Protein AF-A0A6C0EH19-F1 (afdb_monomer_lite)

Sequence (79 aa):
MNLFKHLNPLAFIISFCIGILIVCVKQPVREIRYKHPNPFNAGKEIYRDNDDGCFKYKATRVNCNDYNPKSIKKHPINI

Secondary structure (DSSP, 8-state):
--TTTT--HHHHHHHHHHHHHHHHHHPPP-----PPP-TTTTTT--EE-TTS-EE--------GGGS-TTT-PPSS---

Foldseek 3Di:
DDPCPPDDVVVVVVVVVVVVVVCVVPDDDDDPDDDDDDQVCQQPDWDADPVRDIDGGDDDDDDPVVDDPVVDDDPPPPD

Radius of gyration: 27.06 Å; chains: 1; bounding box: 67×32×55 Å

Structure (mmCIF, N/CA/C/O backbone):
data_AF-A0A6C0EH19-F1
#
_entry.id   AF-A0A6C0EH19-F1
#
loop_
_atom_site.group_PDB
_atom_site.id
_atom_site.type_symbol
_atom_site.label_atom_id
_atom_site.label_alt_id
_atom_site.label_comp_id
_atom_site.label_asym_id
_atom_site.label_entity_id
_atom_site.label_seq_id
_atom_site.pdbx_PDB_ins_code
_atom_site.Cartn_x
_atom_site.Cartn_y
_atom_site.Cartn_z
_atom_site.occupancy
_atom_site.B_iso_or_equiv
_atom_site.auth_seq_id
_atom_site.auth_comp_id
_atom_site.auth_asym_id
_atom_site.auth_atom_id
_atom_site.pdbx_PDB_model_num
ATOM 1 N N . MET A 1 1 ? -36.486 -8.170 26.099 1.00 46.09 1 MET A N 1
ATOM 2 C CA . MET A 1 1 ? -35.322 -7.631 26.837 1.00 46.09 1 MET A CA 1
ATOM 3 C C . MET A 1 1 ? -34.904 -6.332 26.151 1.00 46.09 1 MET A C 1
ATOM 5 O O . MET A 1 1 ? -34.431 -6.394 25.026 1.00 46.09 1 MET A O 1
ATOM 9 N N . ASN A 1 2 ? -35.170 -5.160 26.739 1.00 63.84 2 ASN A N 1
ATOM 10 C CA . ASN A 1 2 ? -34.888 -3.873 26.082 1.00 63.84 2 ASN A CA 1
ATOM 11 C C . ASN A 1 2 ? -33.451 -3.434 26.367 1.00 63.84 2 ASN A C 1
ATOM 13 O O . ASN A 1 2 ? -33.180 -2.845 27.410 1.00 63.84 2 ASN A O 1
ATOM 17 N N . LEU A 1 3 ? -32.555 -3.699 25.417 1.00 67.94 3 LEU A N 1
ATOM 18 C CA . LEU A 1 3 ? -31.130 -3.364 25.499 1.00 67.94 3 LEU A CA 1
ATOM 19 C C . LEU A 1 3 ? -30.870 -1.845 25.604 1.00 67.94 3 LEU A C 1
ATOM 21 O O . LEU A 1 3 ? -29.872 -1.419 26.171 1.00 67.94 3 LEU A O 1
ATOM 25 N N . PHE A 1 4 ? -31.799 -1.019 25.118 1.00 74.44 4 PHE A N 1
ATOM 26 C CA . PHE A 1 4 ? -31.631 0.435 25.008 1.00 74.44 4 PHE A CA 1
ATOM 27 C C . PHE A 1 4 ? -32.210 1.246 26.177 1.00 74.44 4 PHE A C 1
ATOM 29 O O . PHE A 1 4 ? -32.177 2.470 26.137 1.00 74.44 4 PHE A O 1
ATOM 36 N N . LYS A 1 5 ? -32.732 0.607 27.234 1.00 74.00 5 LYS A N 1
ATOM 37 C CA . LYS A 1 5 ? -33.366 1.331 28.358 1.00 74.00 5 LYS A CA 1
ATOM 38 C C . LYS A 1 5 ? -32.395 2.160 29.210 1.00 74.00 5 LYS A C 1
ATOM 40 O O . LYS A 1 5 ? -32.836 3.104 29.854 1.00 74.00 5 LYS A O 1
ATOM 45 N N . HIS A 1 6 ? -31.107 1.819 29.214 1.00 80.19 6 HIS A N 1
ATOM 46 C CA . HIS A 1 6 ? -30.078 2.492 30.022 1.00 80.19 6 HIS A CA 1
ATOM 47 C C . HIS A 1 6 ? -29.027 3.233 29.186 1.00 80.19 6 HIS A C 1
ATOM 49 O O . HIS A 1 6 ? -28.056 3.750 29.732 1.00 80.19 6 HIS A O 1
ATOM 55 N N . LEU A 1 7 ? -29.198 3.285 27.862 1.00 83.50 7 LEU A N 1
ATOM 56 C CA . LEU A 1 7 ? -28.246 3.954 26.988 1.00 83.50 7 LEU A CA 1
ATOM 57 C C . LEU A 1 7 ? -28.580 5.448 26.931 1.00 83.50 7 LEU A C 1
ATOM 59 O O . LEU A 1 7 ? -29.643 5.823 26.442 1.00 83.50 7 LEU A O 1
ATOM 63 N N . ASN A 1 8 ? -27.676 6.305 27.407 1.00 87.94 8 ASN A N 1
ATOM 64 C CA . ASN A 1 8 ? -27.808 7.743 27.199 1.00 87.94 8 ASN A CA 1
ATOM 65 C C . ASN A 1 8 ? -27.403 8.074 25.746 1.00 87.94 8 ASN A C 1
ATOM 67 O O . ASN A 1 8 ? -26.222 7.936 25.406 1.00 87.94 8 ASN A O 1
ATOM 71 N N . PRO A 1 9 ? -28.343 8.505 24.883 1.00 87.44 9 PRO A N 1
ATOM 72 C CA . PRO A 1 9 ? -28.079 8.687 23.458 1.00 87.44 9 PRO A CA 1
ATOM 73 C C . PRO A 1 9 ? -27.038 9.779 23.188 1.00 87.44 9 PRO A C 1
ATOM 75 O O . PRO A 1 9 ? -26.229 9.636 22.275 1.00 87.44 9 PRO A O 1
ATOM 78 N N . LEU A 1 10 ? -26.994 10.834 24.007 1.00 89.44 10 LEU A N 1
ATOM 79 C CA . LEU A 1 10 ? -26.018 11.913 23.848 1.00 89.44 10 LEU A CA 1
ATOM 80 C C . LEU A 1 10 ? -24.600 11.439 24.173 1.00 89.44 10 LEU A C 1
ATOM 82 O O . LEU A 1 10 ? -23.676 11.679 23.399 1.00 89.44 10 LEU A O 1
ATOM 86 N N . ALA A 1 11 ? -24.429 10.708 25.277 1.00 90.94 11 ALA A N 1
ATOM 87 C CA . ALA A 1 11 ? -23.130 10.148 25.649 1.00 90.94 11 ALA A CA 1
ATOM 88 C C . ALA A 1 11 ? -22.624 9.129 24.609 1.00 90.94 11 ALA A C 1
ATOM 90 O O . ALA A 1 11 ? -21.433 9.093 24.288 1.00 90.94 11 ALA A O 1
ATOM 91 N N . PHE A 1 12 ? -23.532 8.335 24.033 1.00 91.81 12 PHE A N 1
ATOM 92 C CA . PHE A 1 12 ? -23.209 7.401 22.956 1.00 91.81 12 PHE A CA 1
ATOM 93 C C . PHE A 1 12 ? -22.709 8.122 21.696 1.00 91.81 12 PHE A C 1
ATOM 95 O O . PHE A 1 12 ? -21.657 7.776 21.170 1.00 91.81 12 PHE A O 1
ATOM 102 N N . ILE A 1 13 ? -23.406 9.166 21.243 1.00 95.00 13 ILE A N 1
ATOM 103 C CA . ILE A 1 13 ? -23.004 9.915 20.044 1.00 95.00 13 ILE A CA 1
ATOM 104 C C . ILE A 1 13 ? -21.659 10.620 20.262 1.00 95.00 13 ILE A C 1
ATOM 106 O O . ILE A 1 13 ? -20.795 10.566 19.391 1.00 95.00 13 ILE A O 1
ATOM 110 N N . ILE A 1 14 ? -21.440 11.229 21.432 1.00 96.00 14 ILE A N 1
ATOM 111 C CA . ILE A 1 14 ? -20.175 11.913 21.744 1.00 96.00 14 ILE A CA 1
ATOM 112 C C . ILE A 1 14 ? -19.005 10.922 21.735 1.00 96.00 14 ILE A C 1
ATOM 114 O O . ILE A 1 14 ? -17.987 11.171 21.088 1.00 96.00 14 ILE A O 1
ATOM 118 N N . SER A 1 15 ? -19.153 9.779 22.410 1.00 94.94 15 SER A N 1
ATOM 119 C CA . SER A 1 15 ? -18.115 8.739 22.427 1.00 94.94 15 SER A CA 1
ATOM 120 C C . SER A 1 15 ? -17.860 8.147 21.036 1.00 94.94 15 SER A C 1
ATOM 122 O O . SER A 1 15 ? -16.705 7.923 20.673 1.00 94.94 15 SER A O 1
ATOM 124 N N . PHE A 1 16 ? -18.904 7.978 20.222 1.00 95.19 16 PHE A N 1
ATOM 125 C CA . PHE A 1 16 ? -18.788 7.527 18.837 1.00 95.19 16 PHE A CA 1
ATOM 126 C C . PHE A 1 16 ? -18.020 8.527 17.959 1.00 95.19 16 PHE A C 1
ATOM 128 O O . PHE A 1 16 ? -17.096 8.137 17.244 1.00 95.19 16 PHE A O 1
ATOM 135 N N . CYS A 1 17 ? -18.325 9.823 18.068 1.00 97.00 17 CYS A N 1
ATOM 136 C CA . CYS A 1 17 ? -17.607 10.881 17.357 1.00 97.00 17 CYS A CA 1
ATOM 137 C C . CYS A 1 17 ? -16.125 10.932 17.750 1.00 97.00 17 CYS A C 1
ATOM 139 O O . CYS A 1 17 ? -15.261 11.008 16.878 1.00 97.00 17 CYS A O 1
ATOM 141 N N . ILE A 1 18 ? -15.815 10.835 19.048 1.00 96.88 18 ILE A N 1
ATOM 142 C CA . ILE A 1 18 ? -14.427 10.778 19.534 1.00 96.88 18 ILE A CA 1
ATOM 143 C C . ILE A 1 18 ? -13.712 9.543 18.969 1.00 96.88 18 ILE A C 1
ATOM 145 O O . ILE A 1 18 ? -12.576 9.647 18.509 1.00 96.88 18 ILE A O 1
ATOM 149 N N . GLY A 1 19 ? -14.383 8.389 18.939 1.00 95.56 19 GLY A N 1
ATOM 150 C CA . GLY A 1 19 ? -13.849 7.165 18.342 1.00 95.56 19 GLY A CA 1
ATOM 151 C C . GLY A 1 19 ? -13.486 7.338 16.865 1.00 95.56 19 GLY A C 1
ATOM 152 O O . GLY A 1 19 ? -12.375 6.989 16.463 1.00 95.56 19 GLY A O 1
ATOM 153 N N . ILE A 1 20 ? -14.379 7.938 16.072 1.00 95.88 20 ILE A N 1
ATOM 154 C CA . ILE A 1 20 ? -14.120 8.229 14.654 1.00 95.88 20 ILE A CA 1
ATOM 155 C C . ILE A 1 20 ? -12.932 9.180 14.503 1.00 95.88 20 ILE A C 1
ATOM 157 O O . ILE A 1 20 ? -12.033 8.903 13.712 1.00 95.88 20 ILE A O 1
ATOM 161 N N . LEU A 1 21 ? -12.882 10.261 15.286 1.00 96.44 21 LEU A N 1
ATOM 162 C CA . LEU A 1 21 ? -11.778 11.222 15.232 1.00 96.44 21 LEU A CA 1
ATOM 163 C C . LEU A 1 21 ? -10.426 10.553 15.502 1.00 96.44 21 LEU A C 1
ATOM 165 O O . LEU A 1 21 ? -9.464 10.796 14.775 1.00 96.44 21 LEU A O 1
ATOM 169 N N . ILE A 1 22 ? -10.354 9.664 16.494 1.00 96.00 22 ILE A N 1
ATOM 170 C CA . ILE A 1 22 ? -9.128 8.919 16.808 1.00 96.00 22 ILE A CA 1
ATOM 171 C C . ILE A 1 22 ? -8.701 8.041 15.627 1.00 96.00 22 ILE A C 1
ATOM 173 O O . ILE A 1 22 ? -7.519 8.022 15.282 1.00 96.00 22 ILE A O 1
ATOM 177 N N . VAL A 1 23 ? -9.636 7.329 14.993 1.00 95.00 23 VAL A N 1
ATOM 178 C CA . VAL A 1 23 ? -9.343 6.493 13.817 1.00 95.00 23 VAL A CA 1
ATOM 179 C C . VAL A 1 23 ? -8.851 7.349 12.652 1.00 95.00 23 VAL A C 1
ATOM 181 O O . VAL A 1 23 ? -7.870 6.993 12.002 1.00 95.00 23 VAL A O 1
ATOM 184 N N . CYS A 1 24 ? -9.474 8.506 12.425 1.00 91.50 24 CYS A N 1
ATOM 185 C CA . CYS A 1 24 ? -9.068 9.437 11.379 1.00 91.50 24 CYS A CA 1
ATOM 186 C C . CYS A 1 24 ? -7.664 10.010 11.609 1.00 91.50 24 CYS A C 1
ATOM 188 O O . CYS A 1 24 ? -6.928 10.180 10.645 1.00 91.50 24 CYS A O 1
ATOM 190 N N . VAL A 1 25 ? -7.260 10.290 12.849 1.00 93.25 25 VAL A N 1
ATOM 191 C CA . VAL A 1 25 ? -5.901 10.787 13.140 1.00 93.25 25 VAL A CA 1
ATOM 192 C C . VAL A 1 25 ? -4.863 9.668 13.062 1.00 93.25 25 VAL A C 1
ATOM 194 O O . VAL A 1 25 ? -3.739 9.894 12.626 1.00 93.25 25 VAL A O 1
ATOM 197 N N . LYS A 1 26 ? -5.227 8.446 13.464 1.00 92.12 26 LYS A N 1
ATOM 198 C CA . LYS A 1 26 ? -4.324 7.287 13.457 1.00 92.12 26 LYS A CA 1
ATOM 199 C C . LYS A 1 26 ? -4.213 6.589 12.102 1.00 92.12 26 LYS A C 1
ATOM 201 O O . LYS A 1 26 ? -3.481 5.604 12.007 1.00 92.12 26 LYS A O 1
ATOM 206 N N . GLN A 1 27 ? -4.931 7.042 11.074 1.00 87.88 27 GLN A N 1
ATOM 207 C CA . GLN A 1 27 ? -4.847 6.419 9.757 1.00 87.88 27 GLN A CA 1
ATOM 208 C C . GLN A 1 27 ? -3.414 6.574 9.208 1.00 87.88 27 GLN A C 1
ATOM 210 O O . GLN A 1 27 ? -2.911 7.697 9.123 1.00 87.88 27 GLN A O 1
ATOM 215 N N . PRO A 1 28 ? -2.721 5.475 8.864 1.00 84.69 28 PRO A N 1
ATOM 216 C CA . PRO A 1 28 ? -1.392 5.576 8.284 1.00 84.69 28 PRO A CA 1
ATOM 217 C C . PRO A 1 28 ? -1.476 6.252 6.912 1.00 84.69 28 PRO A C 1
ATOM 219 O O . PRO A 1 28 ? -2.432 6.049 6.156 1.00 84.69 28 PRO A O 1
ATOM 222 N N . VAL A 1 29 ? -0.462 7.051 6.580 1.00 80.56 29 VAL A N 1
ATOM 223 C CA . VAL A 1 29 ? -0.331 7.644 5.244 1.00 80.56 29 VAL A CA 1
ATOM 224 C C . VAL A 1 29 ? -0.250 6.512 4.220 1.00 80.56 29 VAL A C 1
ATOM 226 O O . VAL A 1 29 ? 0.435 5.514 4.438 1.00 80.56 29 VAL A O 1
ATOM 229 N N . ARG A 1 30 ? -0.966 6.649 3.097 1.00 76.94 30 ARG A N 1
ATOM 230 C CA . ARG A 1 30 ? -0.894 5.670 2.007 1.00 76.94 30 ARG A CA 1
ATOM 231 C C . ARG A 1 30 ? 0.533 5.634 1.467 1.00 76.94 30 ARG A C 1
ATOM 233 O O . ARG A 1 30 ? 0.979 6.585 0.832 1.00 76.94 30 ARG A O 1
ATOM 240 N N . GLU A 1 31 ? 1.231 4.532 1.700 1.00 73.69 31 GLU A N 1
ATOM 241 C CA . GLU A 1 31 ? 2.569 4.325 1.157 1.00 73.69 31 GLU A CA 1
ATOM 242 C C . GLU A 1 31 ? 2.486 4.007 -0.342 1.00 73.69 31 GLU A C 1
ATOM 244 O O . GLU A 1 31 ? 1.919 2.990 -0.755 1.00 73.69 3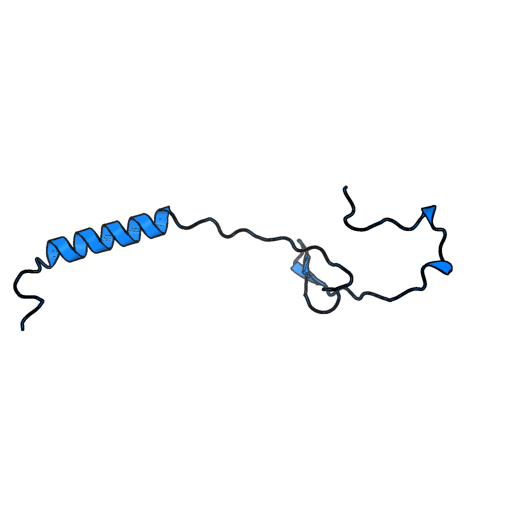1 GLU A O 1
ATOM 249 N N . ILE A 1 32 ? 3.077 4.868 -1.176 1.00 73.94 32 ILE A N 1
ATOM 250 C CA . ILE A 1 32 ? 3.292 4.572 -2.595 1.00 73.94 32 ILE A CA 1
ATOM 251 C C . ILE A 1 32 ? 4.450 3.575 -2.679 1.00 73.94 32 ILE A C 1
ATOM 253 O O . ILE A 1 32 ? 5.621 3.937 -2.582 1.00 73.94 32 ILE A O 1
ATOM 257 N N . ARG A 1 33 ? 4.130 2.286 -2.838 1.00 69.31 33 ARG A N 1
ATOM 258 C CA . ARG A 1 33 ? 5.146 1.245 -3.026 1.00 69.31 33 ARG A CA 1
ATOM 259 C C . ARG A 1 33 ? 5.602 1.212 -4.484 1.00 69.31 33 ARG A C 1
ATOM 261 O O . ARG A 1 33 ? 4.948 0.594 -5.325 1.00 69.31 33 ARG A O 1
ATOM 268 N N . TYR A 1 34 ? 6.770 1.783 -4.760 1.00 70.81 34 TYR A N 1
ATOM 269 C CA . TYR A 1 34 ? 7.451 1.621 -6.043 1.00 70.81 34 TYR A CA 1
ATOM 270 C C . TYR A 1 34 ? 7.944 0.177 -6.192 1.00 70.81 34 TYR A C 1
ATOM 272 O O . TYR A 1 34 ? 8.881 -0.260 -5.524 1.00 70.81 34 TYR A O 1
ATOM 280 N N . LYS A 1 35 ? 7.281 -0.602 -7.051 1.00 76.06 35 LYS A N 1
ATOM 281 C CA . LYS A 1 35 ? 7.752 -1.936 -7.441 1.00 76.06 35 LYS A CA 1
ATOM 282 C C . LYS A 1 35 ? 8.637 -1.788 -8.672 1.00 76.06 35 LYS A C 1
ATOM 284 O O . LYS A 1 35 ? 8.205 -1.209 -9.657 1.00 76.06 35 LYS A O 1
ATOM 289 N N . HIS A 1 36 ? 9.844 -2.340 -8.640 1.00 80.69 36 HIS A N 1
ATOM 290 C CA . HIS A 1 36 ? 10.703 -2.388 -9.823 1.00 80.69 36 HIS A CA 1
ATOM 291 C C . HIS A 1 36 ? 10.295 -3.559 -10.745 1.00 80.69 36 HIS A C 1
ATOM 293 O O . HIS A 1 36 ? 9.885 -4.617 -10.238 1.00 80.69 36 HIS A O 1
ATOM 299 N N . PRO A 1 37 ? 10.382 -3.420 -12.081 1.00 84.50 37 PRO A N 1
ATOM 300 C CA . PRO A 1 37 ? 10.243 -4.547 -12.997 1.00 84.50 3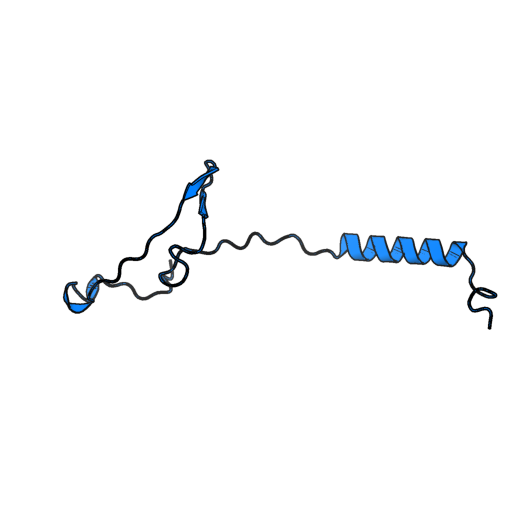7 PRO A CA 1
ATOM 301 C C . PRO A 1 37 ? 11.312 -5.614 -12.734 1.00 84.50 37 PRO A C 1
ATOM 303 O O . PRO A 1 37 ? 12.498 -5.340 -12.613 1.00 84.50 37 PRO A O 1
ATOM 306 N N . ASN A 1 38 ? 10.892 -6.866 -12.644 1.00 85.75 38 ASN A N 1
ATOM 307 C CA . ASN A 1 38 ? 11.732 -8.039 -12.482 1.00 85.75 38 ASN A CA 1
ATOM 308 C C . ASN A 1 38 ? 11.271 -9.135 -13.462 1.00 85.75 38 ASN A C 1
ATOM 310 O O . ASN A 1 38 ? 10.150 -9.083 -13.971 1.00 85.75 38 ASN A O 1
ATOM 314 N N . PRO A 1 39 ? 12.089 -10.167 -13.733 1.00 85.31 39 PRO A N 1
ATOM 315 C CA . PRO A 1 39 ? 11.724 -11.212 -14.692 1.00 85.31 39 PRO A CA 1
ATOM 316 C C . PRO A 1 39 ? 10.434 -11.985 -14.356 1.00 85.31 39 PRO A C 1
ATOM 318 O O . PRO A 1 39 ? 9.895 -12.663 -15.224 1.00 85.31 39 PRO A O 1
ATOM 321 N N . PHE A 1 40 ? 9.943 -11.910 -13.114 1.00 82.62 40 PHE A N 1
ATOM 322 C CA . PHE A 1 40 ? 8.746 -12.617 -12.644 1.00 82.62 40 PHE A CA 1
ATOM 323 C C . PHE A 1 40 ? 7.455 -11.788 -12.769 1.00 82.62 40 PHE A C 1
ATOM 325 O O . PHE A 1 40 ? 6.364 -12.367 -12.871 1.00 82.62 40 PHE A O 1
ATOM 332 N N . ASN A 1 41 ? 7.571 -10.456 -12.741 1.00 84.06 41 ASN A N 1
ATOM 333 C CA . ASN A 1 41 ? 6.472 -9.494 -12.858 1.00 84.06 41 ASN A CA 1
ATOM 334 C C . ASN A 1 41 ? 6.421 -8.805 -14.236 1.00 84.06 41 ASN A C 1
ATOM 336 O O . ASN A 1 41 ? 5.386 -8.237 -14.589 1.00 84.06 41 ASN A O 1
ATOM 340 N N . ALA A 1 42 ? 7.493 -8.897 -15.031 1.00 85.12 42 ALA A N 1
ATOM 341 C CA . ALA A 1 42 ? 7.533 -8.374 -16.387 1.00 85.12 42 ALA A CA 1
ATOM 342 C C . ALA A 1 42 ? 6.380 -8.970 -17.208 1.00 85.12 42 ALA A C 1
ATOM 344 O O . ALA A 1 42 ? 6.191 -10.185 -17.270 1.00 85.12 42 ALA A O 1
ATOM 345 N N . GLY A 1 43 ? 5.580 -8.095 -17.811 1.00 83.44 43 GLY A N 1
ATOM 346 C CA . GLY A 1 43 ? 4.409 -8.448 -18.606 1.00 83.44 43 GLY A CA 1
ATOM 347 C C . GLY A 1 43 ? 3.107 -8.598 -17.813 1.00 83.44 43 GLY A C 1
ATOM 348 O O . GLY A 1 43 ? 2.051 -8.705 -18.441 1.00 83.44 43 GLY A O 1
ATOM 349 N N . LYS A 1 44 ? 3.152 -8.566 -16.475 1.00 85.94 44 LYS A N 1
ATOM 350 C CA . LYS A 1 44 ? 1.963 -8.639 -15.605 1.00 85.94 44 LYS A CA 1
ATOM 351 C C . LYS A 1 44 ? 1.518 -7.265 -15.120 1.00 85.94 44 LYS A C 1
ATOM 353 O O . LYS A 1 44 ? 0.328 -6.983 -15.120 1.00 85.94 44 LYS A O 1
ATOM 358 N N . GLU A 1 45 ? 2.478 -6.415 -14.772 1.00 86.38 45 GLU A N 1
ATOM 359 C CA . GLU A 1 45 ? 2.225 -5.076 -14.238 1.00 86.38 45 GLU A CA 1
ATOM 360 C C . GLU A 1 45 ? 2.441 -3.994 -15.311 1.00 86.38 45 GLU A C 1
ATOM 362 O O . GLU A 1 45 ? 3.246 -4.165 -16.234 1.00 86.38 45 GLU A O 1
ATOM 367 N N . ILE A 1 46 ? 1.721 -2.878 -15.177 1.00 85.88 46 ILE A N 1
ATOM 368 C CA . ILE A 1 46 ? 1.891 -1.661 -15.983 1.00 85.88 46 ILE A CA 1
ATOM 369 C C . ILE A 1 46 ? 2.513 -0.596 -15.082 1.00 85.88 46 ILE A C 1
ATOM 371 O O . ILE A 1 46 ? 2.097 -0.420 -13.937 1.00 85.88 46 ILE A O 1
ATOM 375 N N . TYR A 1 47 ? 3.512 0.104 -15.601 1.00 86.75 47 TYR A N 1
ATOM 376 C CA . TYR A 1 47 ? 4.271 1.116 -14.879 1.00 86.75 47 TYR A CA 1
ATOM 377 C C . TYR A 1 47 ? 3.950 2.482 -15.470 1.00 86.75 47 TYR A C 1
ATOM 379 O O . TYR A 1 47 ? 3.960 2.639 -16.688 1.00 86.75 47 TYR A O 1
ATOM 387 N N . ARG A 1 48 ? 3.657 3.455 -14.610 1.00 86.19 48 ARG A N 1
ATOM 388 C CA . ARG A 1 48 ? 3.468 4.854 -14.998 1.00 86.19 48 ARG A CA 1
ATOM 389 C C . ARG A 1 48 ? 4.750 5.613 -14.681 1.00 86.19 48 ARG A C 1
ATOM 391 O O . ARG A 1 48 ? 5.270 5.461 -13.576 1.00 86.19 48 ARG A O 1
ATOM 398 N N . ASP A 1 49 ? 5.257 6.360 -15.652 1.00 84.19 49 ASP A N 1
ATOM 399 C CA . ASP A 1 49 ? 6.392 7.268 -15.466 1.00 84.19 49 ASP A CA 1
ATOM 400 C C . ASP A 1 49 ? 5.912 8.653 -14.995 1.00 84.19 49 ASP A C 1
ATOM 402 O O . ASP A 1 49 ? 4.711 8.926 -14.960 1.00 84.19 49 ASP A O 1
ATOM 406 N N . ASN A 1 50 ? 6.847 9.526 -14.631 1.00 84.56 50 ASN A N 1
ATOM 407 C CA . ASN A 1 50 ? 6.587 10.879 -14.144 1.00 84.56 50 ASN A CA 1
ATOM 408 C C . ASN A 1 50 ? 5.886 11.769 -15.188 1.00 84.56 50 ASN A C 1
ATOM 410 O O . ASN A 1 50 ? 5.156 12.676 -14.804 1.00 84.56 50 ASN A O 1
ATOM 414 N N . ASP A 1 51 ? 6.054 11.472 -16.481 1.00 88.12 51 ASP A N 1
ATOM 415 C CA . ASP A 1 51 ? 5.394 12.159 -17.604 1.00 88.12 51 ASP A CA 1
ATOM 416 C C . ASP A 1 51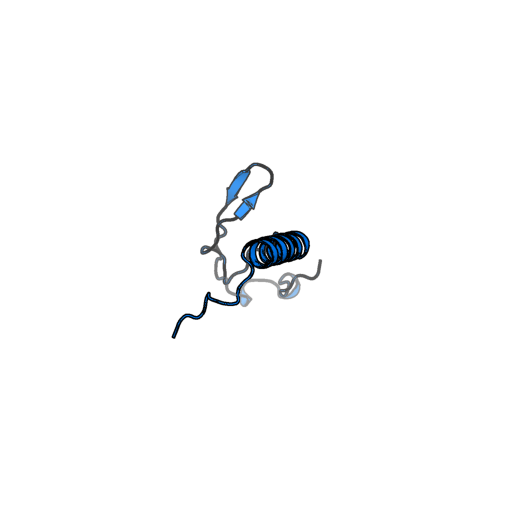 ? 4.057 11.501 -18.015 1.00 88.12 51 ASP A C 1
ATOM 418 O O . ASP A 1 51 ? 3.613 11.619 -19.156 1.00 88.12 51 ASP A O 1
ATOM 422 N N . ASP A 1 52 ? 3.426 10.734 -17.118 1.00 82.31 52 ASP A N 1
ATOM 423 C CA . ASP A 1 52 ? 2.147 10.032 -17.330 1.00 82.31 52 ASP A CA 1
ATOM 424 C C . ASP A 1 52 ? 2.122 8.970 -18.445 1.00 82.31 52 ASP A C 1
ATOM 426 O O . ASP A 1 52 ? 1.092 8.337 -18.703 1.00 82.31 52 ASP A O 1
ATOM 430 N N . GLY A 1 53 ? 3.273 8.683 -19.051 1.00 86.75 53 GLY A N 1
ATOM 431 C CA . GLY A 1 53 ? 3.453 7.570 -19.973 1.00 86.75 53 GLY A CA 1
ATOM 432 C C . GLY A 1 53 ? 3.245 6.221 -19.278 1.00 86.75 53 GLY A C 1
ATOM 433 O O . GLY A 1 53 ? 3.774 5.971 -18.193 1.00 86.75 53 GLY A O 1
ATOM 434 N N . CYS A 1 54 ? 2.474 5.332 -19.908 1.00 88.12 54 CYS A N 1
ATOM 435 C CA . CYS A 1 54 ? 2.233 3.973 -19.423 1.00 88.12 54 CYS A CA 1
ATOM 436 C C . CYS A 1 54 ? 3.113 2.968 -20.174 1.00 88.12 54 CYS A C 1
ATOM 438 O O . CYS A 1 54 ? 3.036 2.848 -21.396 1.00 88.12 54 CYS A O 1
ATOM 440 N N . PHE A 1 55 ? 3.905 2.197 -19.434 1.00 87.94 55 PHE A N 1
ATOM 441 C CA . PHE A 1 55 ? 4.894 1.268 -19.967 1.00 87.94 55 PHE A CA 1
ATOM 442 C C . PHE A 1 55 ? 4.664 -0.152 -19.459 1.00 87.94 55 PHE A C 1
ATOM 444 O O . PHE A 1 55 ? 4.278 -0.389 -18.312 1.00 87.94 55 PHE A O 1
ATOM 451 N N . LYS A 1 56 ? 4.957 -1.129 -20.317 1.00 89.25 56 LYS A N 1
ATOM 452 C CA . LYS A 1 56 ? 4.882 -2.552 -19.991 1.00 89.25 56 LYS A CA 1
ATOM 453 C C . LYS A 1 56 ? 6.203 -3.221 -20.342 1.00 89.25 56 LYS A C 1
ATOM 455 O O . LYS A 1 56 ? 6.599 -3.258 -21.503 1.00 89.25 56 LYS A O 1
ATOM 460 N N . TYR A 1 57 ? 6.876 -3.771 -19.336 1.00 87.50 57 TYR A N 1
ATOM 461 C CA . TYR A 1 57 ? 8.155 -4.454 -19.528 1.00 87.50 57 TYR A CA 1
ATOM 462 C C . TYR A 1 57 ? 7.938 -5.873 -20.052 1.00 87.50 57 TYR A C 1
ATOM 464 O O . TYR A 1 57 ? 7.008 -6.557 -19.627 1.00 87.50 57 TYR A O 1
ATOM 472 N N . LYS A 1 58 ? 8.824 -6.341 -20.934 1.00 88.06 58 LYS A N 1
ATOM 473 C CA . LYS A 1 58 ? 8.860 -7.725 -21.422 1.00 88.06 58 LYS A CA 1
ATOM 474 C C . LYS A 1 58 ? 10.205 -8.343 -21.059 1.00 88.06 58 LYS A C 1
ATOM 476 O O . LYS A 1 58 ? 11.245 -7.802 -21.415 1.00 88.06 58 LYS A O 1
ATOM 481 N N . ALA A 1 59 ? 10.181 -9.473 -20.358 1.00 87.31 59 ALA A N 1
ATOM 482 C CA . ALA A 1 59 ? 11.387 -10.241 -20.083 1.00 87.31 59 ALA A CA 1
ATOM 483 C C . ALA A 1 59 ? 11.622 -11.257 -21.203 1.00 87.31 59 ALA A C 1
ATOM 485 O O . ALA A 1 59 ? 10.720 -12.016 -21.562 1.00 87.31 59 ALA A O 1
ATOM 486 N N . THR A 1 60 ? 12.848 -11.295 -21.715 1.00 88.12 60 THR A N 1
ATOM 487 C CA . THR A 1 60 ? 13.295 -12.306 -22.674 1.00 88.12 60 THR A CA 1
ATOM 488 C C . THR A 1 60 ? 14.241 -13.257 -21.958 1.00 88.12 60 THR A C 1
ATOM 490 O O . THR A 1 60 ? 15.195 -12.824 -21.312 1.00 88.12 60 THR A O 1
ATOM 493 N N . ARG A 1 61 ? 13.966 -14.562 -22.037 1.00 86.06 61 ARG A N 1
ATOM 494 C CA . ARG A 1 61 ? 14.896 -15.584 -21.551 1.00 86.06 61 ARG A CA 1
ATOM 495 C C . ARG A 1 61 ? 16.057 -15.681 -22.533 1.00 86.06 61 ARG A C 1
ATOM 497 O O . ARG A 1 61 ? 15.833 -15.843 -23.726 1.00 86.06 61 ARG A O 1
ATOM 504 N N . VAL A 1 62 ? 17.269 -15.592 -22.009 1.00 89.06 62 VAL A N 1
ATOM 505 C CA . VAL A 1 62 ? 18.510 -15.767 -22.763 1.00 89.06 62 VAL A CA 1
ATOM 506 C C . VAL A 1 62 ? 19.346 -16.850 -22.094 1.00 89.06 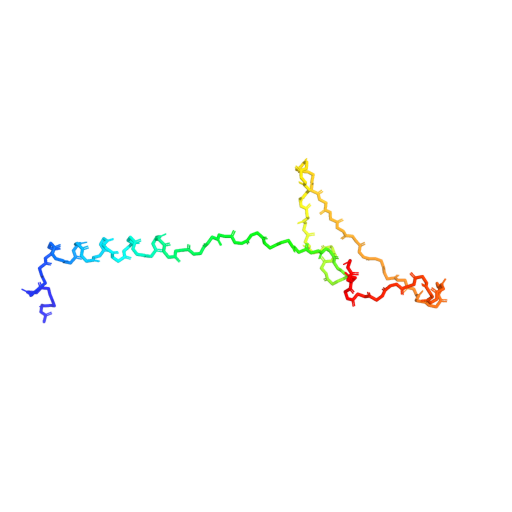62 VAL A C 1
ATOM 508 O O . VAL A 1 62 ? 19.176 -17.109 -20.898 1.00 89.06 62 VAL A O 1
ATOM 511 N N . ASN A 1 63 ? 20.221 -17.498 -22.857 1.00 87.62 63 ASN A N 1
ATOM 512 C CA . ASN A 1 63 ? 21.138 -18.483 -22.308 1.00 87.62 63 ASN A CA 1
ATOM 513 C C . ASN A 1 63 ? 22.344 -17.762 -21.693 1.00 87.62 63 ASN A C 1
ATOM 515 O O . ASN A 1 63 ? 23.006 -16.968 -22.355 1.00 87.62 63 ASN A O 1
ATOM 519 N N . CYS A 1 64 ? 22.634 -18.024 -20.418 1.00 84.75 64 CYS A N 1
ATOM 520 C CA . CYS A 1 64 ? 23.738 -17.365 -19.717 1.00 84.75 64 CYS A CA 1
ATOM 521 C C . CYS A 1 64 ? 25.106 -17.702 -20.322 1.00 84.75 64 CYS A C 1
ATOM 523 O O . CYS A 1 64 ? 26.025 -16.899 -20.206 1.00 84.75 64 CYS A O 1
ATOM 525 N N . ASN A 1 65 ? 25.230 -18.862 -20.974 1.00 86.62 65 ASN A N 1
ATOM 526 C CA . ASN A 1 65 ? 26.478 -19.317 -21.590 1.00 86.62 65 ASN A CA 1
ATOM 527 C C . ASN A 1 65 ? 26.899 -18.458 -22.793 1.00 86.62 65 ASN A C 1
ATOM 529 O O . ASN A 1 65 ? 28.076 -18.442 -23.138 1.00 86.62 65 ASN A O 1
ATOM 533 N N . ASP A 1 66 ? 25.959 -17.722 -23.391 1.00 87.69 66 ASP A N 1
ATOM 534 C CA . ASP A 1 66 ? 26.210 -16.871 -24.559 1.00 87.69 66 ASP A CA 1
ATOM 535 C C . ASP A 1 66 ? 26.836 -15.516 -24.170 1.00 87.69 66 ASP A C 1
ATOM 537 O O . ASP A 1 66 ? 27.223 -14.730 -25.035 1.00 87.69 66 ASP A O 1
ATOM 541 N N . TYR A 1 67 ? 26.952 -15.222 -22.868 1.00 84.69 67 TYR A N 1
ATOM 542 C CA . TYR A 1 67 ? 27.440 -13.946 -22.349 1.00 84.69 67 TYR A CA 1
ATOM 543 C C . TYR A 1 67 ? 28.632 -14.132 -21.409 1.00 84.69 67 TYR A C 1
ATOM 545 O O . TYR A 1 67 ? 28.760 -15.125 -20.697 1.00 84.69 67 TYR A O 1
ATOM 553 N N . ASN A 1 68 ? 29.511 -13.128 -21.365 1.00 85.19 68 ASN A N 1
ATOM 554 C CA . ASN A 1 68 ? 30.651 -13.134 -20.454 1.00 85.19 68 ASN A CA 1
ATOM 555 C C 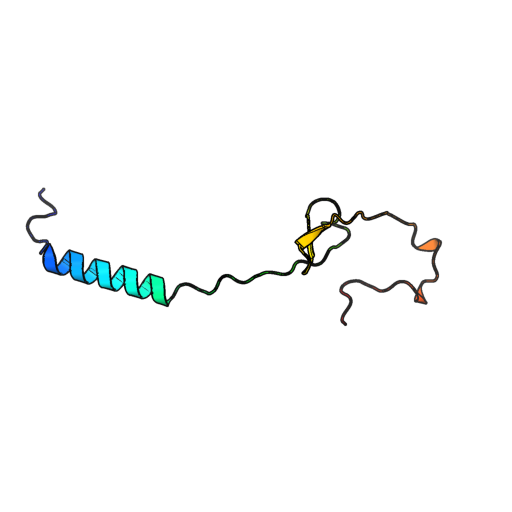. ASN A 1 68 ? 30.159 -13.114 -18.990 1.00 85.19 68 ASN A C 1
ATOM 557 O O . ASN A 1 68 ? 29.448 -12.185 -18.606 1.00 85.19 68 ASN A O 1
ATOM 561 N N . PRO A 1 69 ? 30.570 -14.058 -18.123 1.00 79.81 69 PRO A N 1
ATOM 562 C CA . PRO A 1 69 ? 30.111 -14.107 -16.734 1.00 79.81 69 PRO A CA 1
ATOM 563 C C . PRO A 1 69 ? 30.420 -12.831 -15.936 1.00 79.81 69 PRO A C 1
ATOM 565 O O . PRO A 1 69 ? 29.708 -12.523 -14.984 1.00 79.81 69 PRO A O 1
ATOM 568 N N . LYS A 1 70 ? 31.440 -12.051 -16.329 1.00 80.31 70 LYS A N 1
ATOM 569 C CA . LYS A 1 70 ? 31.777 -10.771 -15.682 1.00 80.31 70 LYS A CA 1
ATOM 570 C C . LYS A 1 70 ? 30.785 -9.641 -15.985 1.00 80.31 70 LYS A C 1
ATOM 572 O O . LYS A 1 70 ? 30.717 -8.694 -15.207 1.00 80.31 70 LYS A O 1
ATOM 577 N N . SER A 1 71 ? 30.029 -9.710 -17.084 1.00 80.56 71 SER A N 1
ATOM 578 C CA . SER A 1 71 ? 29.009 -8.702 -17.418 1.00 80.56 71 SER A CA 1
ATOM 579 C C . SER A 1 71 ? 27.627 -9.030 -16.841 1.00 80.56 71 SER A C 1
ATOM 581 O O . SER A 1 71 ? 26.741 -8.174 -16.851 1.00 80.56 71 SER A O 1
ATOM 583 N N . ILE A 1 72 ? 27.436 -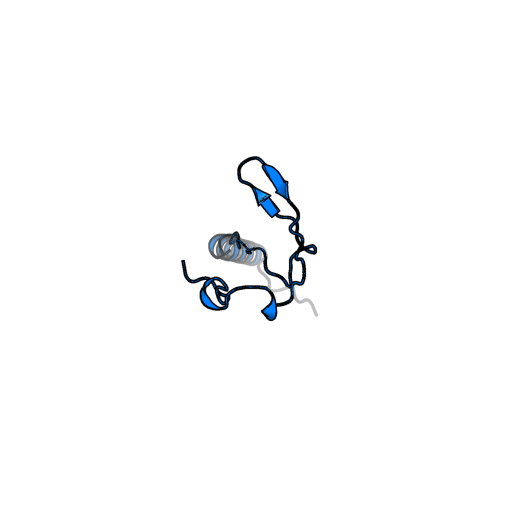10.233 -16.290 1.00 84.12 72 ILE A N 1
ATOM 584 C CA . ILE A 1 72 ? 26.170 -10.672 -15.695 1.00 84.12 72 ILE A CA 1
ATOM 585 C C . ILE A 1 72 ? 26.099 -10.203 -14.235 1.00 84.12 72 ILE A C 1
ATOM 587 O O . ILE A 1 72 ? 26.763 -10.745 -13.351 1.00 84.12 72 ILE A O 1
ATOM 591 N N . LYS A 1 73 ? 25.258 -9.199 -13.958 1.00 82.75 73 LYS A N 1
ATOM 592 C CA . LYS A 1 73 ? 24.996 -8.726 -12.589 1.00 82.75 73 LYS A CA 1
ATOM 593 C C . LYS A 1 73 ? 23.938 -9.601 -11.911 1.00 82.75 73 LYS A C 1
ATOM 595 O O . LYS A 1 73 ? 22.886 -9.872 -12.488 1.00 82.75 73 LYS A O 1
ATOM 600 N N . LYS A 1 74 ? 24.195 -10.024 -10.670 1.00 78.06 74 LYS A N 1
ATOM 601 C CA . LYS A 1 74 ? 23.204 -10.733 -9.844 1.00 78.06 74 LYS A CA 1
ATOM 602 C C . LYS A 1 74 ? 22.153 -9.743 -9.329 1.00 78.06 74 LYS A C 1
ATOM 604 O O . LYS A 1 74 ? 22.484 -8.613 -8.987 1.00 78.06 74 LYS A O 1
ATOM 609 N N . HIS A 1 75 ? 20.896 -10.174 -9.277 1.00 72.06 75 HIS A N 1
ATOM 610 C CA . HIS A 1 75 ? 19.800 -9.432 -8.648 1.00 72.06 75 HIS A CA 1
ATOM 611 C C . HIS A 1 75 ? 19.660 -9.880 -7.175 1.00 72.06 75 HIS A C 1
ATOM 613 O O . HIS A 1 75 ? 19.762 -11.086 -6.937 1.00 72.06 75 HIS A O 1
ATOM 619 N N . PRO A 1 76 ? 19.408 -8.986 -6.196 1.00 70.75 76 PRO A N 1
ATOM 620 C CA . PRO A 1 76 ? 19.132 -7.556 -6.332 1.00 70.75 76 PRO A CA 1
ATOM 621 C C . PRO A 1 76 ? 20.376 -6.745 -6.699 1.00 70.75 76 PRO A C 1
ATOM 623 O O . PRO A 1 76 ? 21.481 -7.019 -6.236 1.00 70.75 76 PRO A O 1
ATOM 626 N N . ILE A 1 77 ? 20.176 -5.746 -7.556 1.00 67.81 77 ILE A N 1
ATOM 627 C CA . ILE A 1 77 ? 21.217 -4.775 -7.878 1.00 67.81 77 ILE A CA 1
ATOM 628 C C . ILE A 1 77 ? 21.255 -3.828 -6.681 1.00 67.81 77 ILE A C 1
ATOM 630 O O . ILE A 1 77 ? 20.377 -2.979 -6.553 1.00 67.81 77 ILE A O 1
ATOM 634 N N . ASN A 1 78 ? 22.210 -4.020 -5.773 1.00 55.41 78 ASN A N 1
ATOM 635 C CA . ASN A 1 78 ? 22.528 -2.976 -4.807 1.00 55.41 78 ASN A CA 1
ATOM 636 C C . ASN A 1 78 ? 23.157 -1.836 -5.609 1.00 55.41 78 ASN A C 1
ATOM 638 O O . ASN A 1 78 ? 24.215 -2.025 -6.215 1.00 55.41 78 ASN A O 1
ATOM 642 N N . ILE A 1 79 ? 22.415 -0.735 -5.715 1.00 52.50 79 ILE A N 1
ATOM 643 C CA . ILE A 1 79 ? 22.860 0.519 -6.327 1.00 52.50 79 ILE A CA 1
ATOM 644 C C . ILE A 1 79 ? 23.796 1.204 -5.338 1.00 52.50 79 ILE A C 1
ATOM 646 O O . ILE A 1 79 ? 23.424 1.249 -4.144 1.00 52.50 79 ILE A O 1
#

pLDDT: mean 83.58, std 9.85, range [46.09, 97.0]

Organism: NCBI:txid1070528